Protein 5CW9 (pdb70)

Sequence 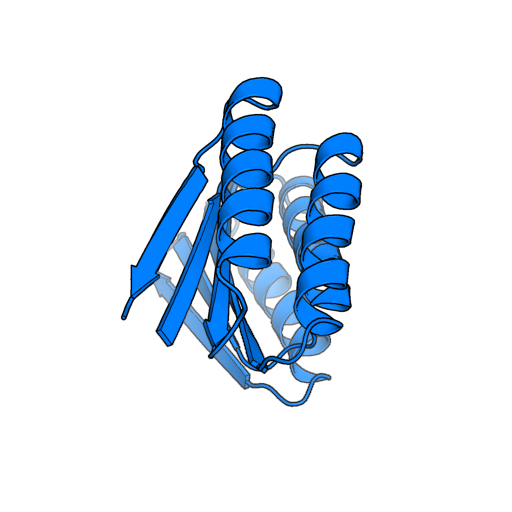(146 aa):
MEMDIRFRGDDPEAYYKALREMIRQARKFAGTVTVTLIIRFRGDDLEALEKALKEMIRQARKFAGTVTYTLDGNDLEIRITGVPPQVILELVKEAIRLAKEFNITVTVELVIRITGVPEQVRKELAKEAERLAKEFNITVTYTIRL

B-factor: mean 219.11, std 25.36, range [154.8, 428.27]

Structure (mmCIF, N/CA/C/O backbone):
data_5CW9
#
_entry.id   5CW9
#
_cell.length_a   80.563
_cell.length_b   80.563
_cell.length_c   222.683
_cell.angle_alpha   90.000
_cell.angle_beta   90.000
_cell.angle_gamma   90.000
#
_symmetry.space_group_name_H-M   'I 41 2 2'
#
loop_
_atom_site.group_PDB
_atom_site.id
_atom_site.type_symbol
_atom_site.label_atom_id
_atom_site.label_alt_id
_atom_site.label_comp_id
_atom_site.label_asym_id
_atom_site.label_entity_id
_atom_site.label_seq_id
_atom_site.pdbx_PDB_ins_code
_atom_site.Cartn_x
_atom_site.Cartn_y
_atom_site.Cartn_z
_atom_site.occupancy
_atom_site.B_iso_or_equiv
_atom_site.auth_seq_id
_atom_site.auth_comp_id
_atom_site.auth_asym_id
_atom_site.auth_atom_id
_atom_site.pdbx_PDB_model_num
ATOM 1 N N . MET A 1 1 ? 26.094 10.125 112.105 1.00 219.03 1 MET A N 1
ATOM 2 C CA . MET A 1 1 ? 27.052 10.360 111.028 1.00 216.32 1 MET A CA 1
ATOM 3 C C . MET A 1 1 ? 26.261 10.289 109.741 1.00 207.93 1 MET A C 1
ATOM 4 O O . MET A 1 1 ? 26.512 9.419 108.907 1.00 199.72 1 MET A O 1
ATOM 9 N N . GLU A 1 2 ? 25.272 11.193 109.621 1.00 206.87 2 GLU A N 1
ATOM 10 C CA . GLU A 1 2 ? 24.294 11.156 108.525 1.00 201.27 2 GLU A CA 1
ATOM 11 C C . GLU A 1 2 ? 23.384 12.391 108.419 1.00 197.31 2 GLU A C 1
ATOM 12 O O . GLU A 1 2 ? 22.877 12.893 109.416 1.00 203.57 2 GLU A O 1
ATOM 18 N N . MET A 1 3 ? 23.156 12.875 107.207 1.00 194.53 3 MET A N 1
ATOM 19 C CA . MET A 1 3 ? 22.288 14.028 106.978 1.00 191.47 3 MET A CA 1
ATOM 20 C C . MET A 1 3 ? 21.200 13.743 105.883 1.00 200.08 3 MET A C 1
ATOM 21 O O . MET A 1 3 ? 21.513 13.325 104.772 1.00 199.98 3 MET A O 1
ATOM 26 N N . ASP A 1 4 ? 19.926 14.011 106.194 1.00 197.24 4 ASP A N 1
ATOM 27 C CA . ASP A 1 4 ? 18.850 13.814 105.216 1.00 193.53 4 ASP A CA 1
ATOM 28 C C . ASP A 1 4 ? 18.332 15.143 104.799 1.00 192.34 4 ASP A C 1
ATOM 29 O O . ASP A 1 4 ? 18.290 16.083 105.597 1.00 183.20 4 ASP A O 1
ATOM 34 N N . ILE A 1 5 ? 17.877 15.254 103.585 1.00 187.56 5 ILE A N 1
ATOM 35 C CA . ILE A 1 5 ? 17.336 16.555 103.265 1.00 194.24 5 ILE A CA 1
ATOM 36 C C . ILE A 1 5 ? 15.985 16.272 102.587 1.00 196.81 5 ILE A C 1
ATOM 37 O O . ILE A 1 5 ? 15.876 15.293 101.864 1.00 195.67 5 ILE A O 1
ATOM 42 N N . ARG A 1 6 ? 14.921 17.042 102.890 1.00 201.15 6 ARG A N 1
ATOM 43 C CA . ARG A 1 6 ? 13.594 16.769 102.290 1.00 208.58 6 ARG A CA 1
ATOM 44 C C . ARG A 1 6 ? 12.931 18.011 101.669 1.00 216.78 6 ARG A C 1
ATOM 45 O O . ARG A 1 6 ? 12.596 18.980 102.370 1.00 216.21 6 ARG A O 1
ATOM 53 N N . PHE A 1 7 ? 12.725 17.945 100.337 1.00 220.25 7 PHE A N 1
ATOM 54 C CA . PHE A 1 7 ? 12.164 19.062 99.553 1.00 227.91 7 PHE A CA 1
ATOM 55 C C . PHE A 1 7 ? 10.849 18.767 98.902 1.00 223.07 7 PHE A C 1
ATOM 56 O O . PHE A 1 7 ? 10.706 17.726 98.277 1.00 212.50 7 PHE A O 1
ATOM 64 N N . ARG A 1 8 ? 9.904 19.716 98.969 1.00 229.32 8 ARG A N 1
ATOM 65 C CA . ARG A 1 8 ? 8.604 19.492 98.332 1.00 230.63 8 ARG A CA 1
ATOM 66 C C . ARG A 1 8 ? 7.915 20.694 97.648 1.00 238.32 8 ARG A C 1
ATOM 67 O O . ARG A 1 8 ? 7.930 21.817 98.157 1.00 241.02 8 ARG A O 1
ATOM 75 N N . GLY A 1 9 ? 7.297 20.416 96.481 1.00 237.20 9 GLY A N 1
ATOM 76 C CA . GLY A 1 9 ? 6.514 21.403 95.721 1.00 248.22 9 GLY A CA 1
ATOM 77 C C . GLY A 1 9 ? 7.451 22.389 95.095 1.00 257.13 9 GLY A C 1
ATOM 78 O O . GLY A 1 9 ? 7.365 23.595 95.329 1.00 259.05 9 GLY A O 1
ATOM 79 N N . ASP A 1 10 ? 8.347 21.857 94.299 1.00 264.71 10 ASP A N 1
ATOM 80 C CA . ASP A 1 10 ? 9.445 22.593 93.701 1.00 282.49 10 ASP A CA 1
ATOM 81 C C . ASP A 1 10 ? 9.039 23.638 92.608 1.00 284.04 10 ASP A C 1
ATOM 82 O O . ASP A 1 10 ? 8.061 23.471 91.870 1.00 278.50 10 ASP A O 1
ATOM 87 N N . ASP A 1 11 ? 9.831 24.717 92.557 1.00 288.60 11 ASP A N 1
ATOM 88 C CA . ASP A 1 11 ? 9.715 25.863 91.637 1.00 287.28 11 ASP A CA 1
ATOM 89 C C . ASP A 1 11 ? 10.684 25.790 90.416 1.00 277.29 11 ASP A C 1
ATOM 90 O O . ASP A 1 11 ? 11.575 24.944 90.399 1.00 281.20 11 ASP A O 1
ATOM 95 N N . PRO A 1 12 ? 10.490 26.648 89.389 1.00 273.02 12 PRO A N 1
ATOM 96 C CA . PRO A 1 12 ? 11.239 26.796 88.117 1.00 271.65 12 PRO A CA 1
ATOM 97 C C . PRO A 1 12 ? 12.790 26.964 88.200 1.00 274.22 12 PRO A C 1
ATOM 98 O O . PRO A 1 12 ? 13.338 27.329 89.246 1.00 272.57 12 PRO A O 1
ATOM 102 N N . GLU A 1 13 ? 13.442 26.708 87.024 1.00 271.15 13 GLU A N 1
ATOM 103 C CA . GLU A 1 13 ? 14.914 26.655 86.691 1.00 269.39 13 GLU A CA 1
ATOM 104 C C . GLU A 1 13 ? 15.913 27.299 87.649 1.00 263.78 13 GLU A C 1
ATOM 105 O O . GLU A 1 13 ? 16.939 26.688 87.947 1.00 257.20 13 GLU A O 1
ATOM 111 N N . ALA A 1 14 ? 15.664 28.530 88.091 1.00 267.48 14 ALA A N 1
ATOM 112 C CA . ALA A 1 14 ? 16.570 29.194 89.016 1.00 265.43 14 ALA A CA 1
ATOM 113 C C . ALA A 1 14 ? 16.850 28.289 90.213 1.00 268.13 14 ALA A C 1
ATOM 114 O O . ALA A 1 14 ? 18.004 28.069 90.589 1.00 264.20 14 ALA A O 1
ATOM 116 N N . TYR A 1 15 ? 15.766 27.770 90.790 1.00 272.88 15 TYR A N 1
ATOM 117 C CA . TYR A 1 15 ? 15.791 26.840 91.912 1.00 277.21 15 TYR A CA 1
ATOM 118 C C . TYR A 1 15 ? 16.438 25.493 91.549 1.00 267.22 15 TYR A C 1
ATOM 119 O O . TYR A 1 15 ? 17.261 25.000 92.319 1.00 264.87 15 TYR A O 1
ATOM 128 N N . TYR A 1 16 ? 16.035 24.892 90.398 1.00 267.70 16 TYR A N 1
ATOM 129 C CA . TYR A 1 16 ? 16.528 23.554 89.964 1.00 259.78 16 TYR A CA 1
ATOM 130 C C . TYR A 1 16 ? 18.035 23.515 89.756 1.00 251.02 16 TYR A C 1
ATOM 131 O O . TYR A 1 16 ? 18.696 22.551 90.146 1.00 239.84 16 TYR A O 1
ATOM 140 N N . LYS A 1 17 ? 18.567 24.575 89.139 1.00 254.12 17 LYS A N 1
ATOM 141 C CA . LYS A 1 17 ? 19.982 24.651 88.854 1.00 246.86 17 LYS A CA 1
ATOM 142 C C . LYS A 1 17 ? 20.745 24.816 90.162 1.00 239.42 17 LYS A C 1
ATOM 143 O O . LYS A 1 17 ? 21.732 24.121 90.375 1.00 231.97 17 LYS A O 1
ATOM 149 N N . ALA A 1 18 ? 20.251 25.702 91.050 1.00 243.79 18 ALA A N 1
ATOM 150 C CA . ALA A 1 18 ? 20.853 25.932 92.364 1.00 237.93 18 ALA A CA 1
ATOM 151 C C . ALA A 1 18 ? 20.916 24.649 93.193 1.00 235.85 18 ALA A C 1
ATOM 152 O O . ALA A 1 18 ? 21.968 24.283 93.740 1.00 236.15 18 ALA A O 1
ATOM 154 N N . LEU A 1 19 ? 19.778 23.973 93.261 1.00 236.87 19 LEU A N 1
ATOM 155 C CA . LEU A 1 19 ? 19.651 22.730 93.957 1.00 233.09 19 LEU A CA 1
ATOM 156 C C . LEU A 1 19 ? 20.661 21.710 93.388 1.00 229.29 19 LEU A C 1
ATOM 157 O O . LEU A 1 19 ? 21.388 21.080 94.157 1.00 222.96 19 LEU A O 1
ATOM 162 N N . ARG A 1 20 ? 20.706 21.593 92.033 1.00 232.86 20 ARG A N 1
ATOM 163 C CA . ARG A 1 20 ? 21.643 20.729 91.282 1.00 221.54 20 ARG A CA 1
ATOM 164 C C . ARG A 1 20 ? 23.075 20.923 91.684 1.00 219.38 20 ARG A C 1
ATOM 165 O O . ARG A 1 20 ? 23.844 19.966 91.709 1.00 216.20 20 ARG A O 1
ATOM 173 N N . GLU A 1 21 ? 23.429 22.172 91.970 1.00 221.80 21 GLU A N 1
ATOM 174 C CA . GLU A 1 21 ? 24.770 22.491 92.382 1.00 222.13 21 GLU A CA 1
ATOM 175 C C . GLU A 1 21 ? 25.049 21.983 93.770 1.00 220.66 21 GLU A C 1
ATOM 176 O O . GLU A 1 21 ? 26.138 21.482 94.015 1.00 217.20 21 GLU A O 1
ATOM 182 N N . MET A 1 22 ? 24.048 22.061 94.661 1.00 222.97 22 MET A N 1
ATOM 183 C CA . MET A 1 22 ? 24.180 21.469 96.001 1.00 222.19 22 MET A CA 1
ATOM 184 C C . MET A 1 22 ? 24.315 19.954 95.881 1.00 217.10 22 MET A C 1
ATOM 185 O O . MET A 1 22 ? 25.149 19.340 96.558 1.00 218.25 22 MET A O 1
ATOM 190 N N . ILE A 1 23 ? 23.487 19.376 94.994 1.00 216.58 23 ILE A N 1
ATOM 191 C CA . ILE A 1 23 ? 23.441 17.945 94.697 1.00 216.78 23 ILE A CA 1
ATOM 192 C C . ILE A 1 23 ? 24.791 17.442 94.245 1.00 217.85 23 ILE A C 1
ATOM 193 O O . ILE A 1 23 ? 25.285 16.413 94.733 1.00 215.62 23 ILE A O 1
ATOM 198 N N . ARG A 1 24 ? 25.357 18.205 93.296 1.00 219.26 24 ARG A N 1
ATOM 199 C CA . ARG A 1 24 ? 26.671 18.004 92.721 1.00 220.49 24 ARG A CA 1
ATOM 200 C C . ARG A 1 24 ? 27.788 18.020 93.768 1.00 222.43 24 ARG A C 1
ATOM 201 O O . ARG A 1 24 ? 28.585 17.075 93.831 1.00 220.03 24 ARG A O 1
ATOM 209 N N . GLN A 1 25 ? 27.827 19.095 94.584 1.00 224.60 25 GLN A N 1
ATOM 210 C CA . GLN A 1 25 ? 28.828 19.270 95.640 1.00 228.05 25 GLN A CA 1
ATOM 211 C C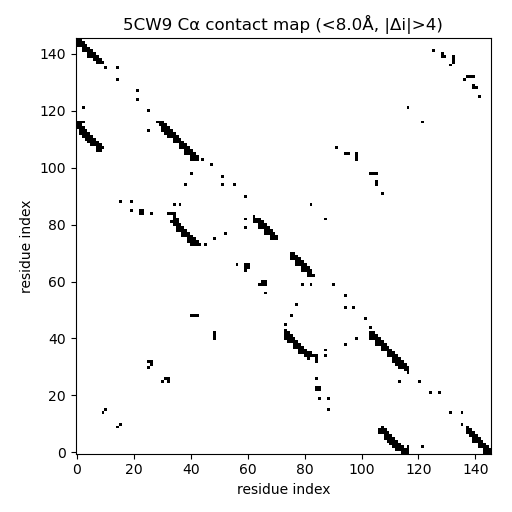 . GLN A 1 25 ? 28.881 18.059 96.542 1.00 230.25 25 GLN A C 1
ATOM 212 O O . GLN A 1 25 ? 29.955 17.513 96.792 1.00 231.20 25 GLN A O 1
ATOM 218 N N . ALA A 1 26 ? 27.701 17.644 97.009 1.00 227.68 26 ALA A N 1
ATOM 219 C CA . ALA A 1 26 ? 27.531 16.521 97.925 1.00 223.81 26 ALA A CA 1
ATOM 220 C C . ALA A 1 26 ? 28.067 15.191 97.407 1.00 226.70 26 ALA A C 1
ATOM 221 O O . ALA A 1 26 ? 28.722 14.461 98.154 1.00 223.29 26 ALA A O 1
ATOM 223 N N . ARG A 1 27 ? 27.777 14.880 96.133 1.00 231.16 27 ARG A N 1
ATOM 224 C CA . ARG A 1 27 ? 28.261 13.650 95.494 1.00 228.17 27 ARG A CA 1
ATOM 225 C C . ARG A 1 27 ? 29.793 13.588 95.514 1.00 228.93 27 ARG A C 1
ATOM 226 O O . ARG A 1 27 ? 30.376 12.565 95.906 1.00 224.98 27 ARG A O 1
ATOM 234 N N . LYS A 1 28 ? 30.417 14.718 95.090 1.00 233.37 28 LYS A N 1
ATOM 235 C CA . LYS A 1 28 ? 31.881 14.926 95.053 1.00 236.04 28 LYS A CA 1
ATOM 236 C C . LYS A 1 28 ? 32.509 14.698 96.397 1.00 231.47 28 LYS A C 1
ATOM 237 O O . LYS A 1 28 ? 33.523 13.997 96.522 1.00 224.40 28 LYS A O 1
ATOM 243 N N . PHE A 1 29 ? 31.908 15.314 97.403 1.00 231.66 29 PHE A N 1
ATOM 244 C CA . PHE A 1 29 ? 32.461 15.210 98.713 1.00 237.82 29 PHE A CA 1
ATOM 245 C C . PHE A 1 29 ? 32.371 13.780 99.174 1.00 233.21 29 PHE A C 1
ATOM 246 O O . PHE A 1 29 ? 31.415 13.055 98.889 1.00 230.97 29 PHE A O 1
ATOM 254 N N . ALA A 1 30 ? 33.427 13.389 99.851 1.00 231.70 30 ALA A N 1
ATOM 255 C CA . ALA A 1 30 ? 33.687 12.047 100.310 1.00 230.37 30 ALA A CA 1
ATOM 256 C C . ALA A 1 30 ? 32.536 11.400 101.051 1.00 228.35 30 ALA A C 1
ATOM 257 O O . ALA A 1 30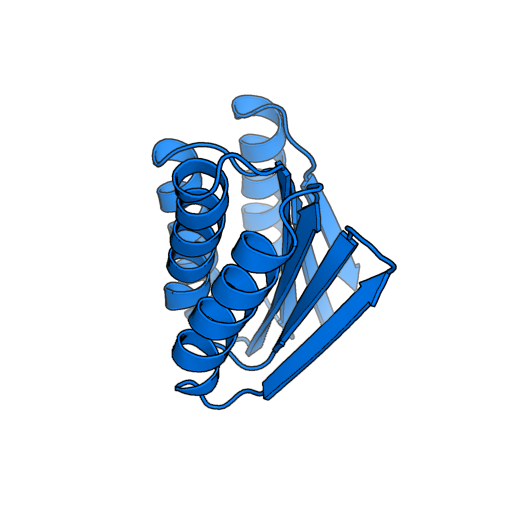 ? 32.587 11.244 102.265 1.00 218.42 30 ALA A O 1
ATOM 259 N N . GLY A 1 31 ? 31.511 10.995 100.334 1.00 227.60 31 GLY A N 1
ATOM 260 C CA . GLY A 1 31 ? 30.420 10.346 100.993 1.00 222.87 31 GLY A CA 1
ATOM 261 C C . GLY A 1 31 ? 29.528 9.607 100.029 1.00 223.70 31 GLY A C 1
ATOM 262 O O . GLY A 1 31 ? 29.710 9.658 98.804 1.00 222.85 31 GLY A O 1
ATOM 263 N N . THR A 1 32 ? 28.567 8.907 100.635 1.00 217.87 32 THR A N 1
ATOM 264 C CA . THR A 1 32 ? 27.553 8.110 99.945 1.00 213.55 32 THR A CA 1
ATOM 265 C C . THR A 1 32 ? 26.287 8.934 99.807 1.00 208.23 32 THR A C 1
ATOM 266 O O . THR A 1 32 ? 25.741 9.407 100.800 1.00 206.36 32 THR A O 1
ATOM 270 N N . VAL A 1 33 ? 25.806 9.125 98.594 1.00 202.26 33 VAL A N 1
ATOM 271 C CA . VAL A 1 33 ? 24.571 9.894 98.420 1.00 201.11 33 VAL A CA 1
ATOM 272 C C . VAL A 1 33 ? 23.455 8.953 97.904 1.00 196.43 33 VAL A C 1
ATOM 273 O O . VAL A 1 33 ? 23.458 8.573 96.727 1.00 201.83 33 VAL A O 1
ATOM 277 N N . THR A 1 34 ? 22.525 8.556 98.791 1.00 190.39 34 THR A N 1
ATOM 278 C CA . THR A 1 34 ? 21.422 7.644 98.422 1.00 186.30 34 THR A CA 1
ATOM 279 C C . THR A 1 34 ? 20.108 8.407 98.176 1.00 181.70 34 THR A C 1
ATOM 280 O O . THR A 1 34 ? 19.401 8.753 99.120 1.00 165.23 34 THR A O 1
ATOM 284 N N . VAL A 1 35 ? 19.732 8.649 96.908 1.00 184.62 35 VAL A N 1
ATOM 285 C CA . VAL A 1 35 ? 18.492 9.424 96.736 1.00 175.91 35 VAL A CA 1
ATOM 286 C C . VAL A 1 35 ? 17.307 8.570 96.301 1.00 168.58 35 VAL A C 1
ATOM 287 O O . VAL A 1 35 ? 17.481 7.562 95.602 1.00 168.04 35 VAL A O 1
ATOM 291 N N . THR A 1 36 ? 16.132 8.991 96.853 1.00 172.45 36 THR A N 1
ATOM 292 C CA . THR A 1 36 ? 14.784 8.450 96.742 1.00 172.77 36 THR A CA 1
ATOM 293 C C . THR A 1 36 ? 13.794 9.588 96.376 1.00 173.99 36 THR A C 1
ATOM 294 O O . THR A 1 36 ? 13.851 10.719 96.889 1.00 172.70 36 THR A O 1
ATOM 298 N N . LEU A 1 37 ? 12.895 9.260 9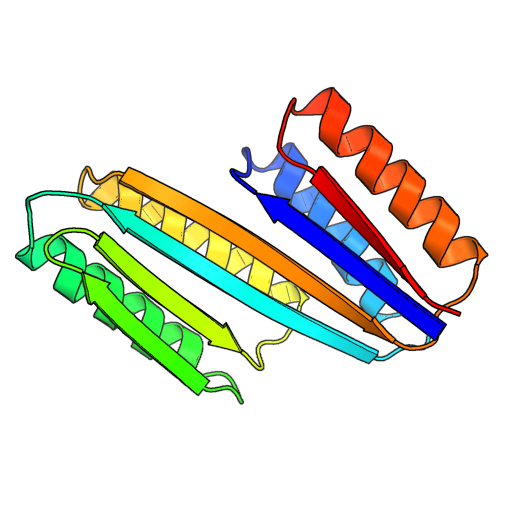5.455 1.00 175.60 37 LEU A N 1
ATOM 299 C CA . LEU A 1 37 ? 11.982 10.244 94.874 1.00 177.14 37 LEU A CA 1
ATOM 300 C C . LEU A 1 37 ? 10.504 9.783 94.959 1.00 176.02 37 LEU A C 1
ATOM 301 O O . LEU A 1 37 ? 10.163 8.651 94.604 1.00 179.46 37 LEU A O 1
ATOM 306 N N . ILE A 1 38 ? 9.629 10.662 95.458 1.00 173.21 38 ILE A N 1
ATOM 307 C CA . ILE A 1 38 ? 8.221 10.308 95.572 1.00 178.94 38 ILE A CA 1
ATOM 308 C C . ILE A 1 38 ? 7.315 11.299 94.847 1.00 180.53 38 ILE A C 1
ATOM 309 O O . ILE A 1 38 ? 7.467 12.522 94.916 1.00 178.18 38 ILE A O 1
ATOM 314 N N . ILE A 1 39 ? 6.392 10.762 94.084 1.00 183.10 39 ILE A N 1
ATOM 315 C CA . ILE A 1 39 ? 5.432 11.612 93.422 1.00 186.00 39 ILE A CA 1
ATOM 316 C C . ILE A 1 39 ? 4.048 11.061 93.539 1.00 190.22 39 ILE A C 1
ATOM 317 O O . ILE A 1 39 ? 3.824 9.843 93.464 1.00 182.44 39 ILE A O 1
ATOM 322 N N . ARG A 1 40 ? 3.111 11.979 93.724 1.00 199.69 40 ARG A N 1
ATOM 323 C CA . ARG A 1 40 ? 1.733 11.594 93.882 1.00 205.66 40 ARG A CA 1
ATOM 324 C C . ARG A 1 40 ? 0.882 12.370 92.890 1.00 209.29 40 ARG A C 1
ATOM 325 O O . ARG A 1 40 ? 0.945 13.599 92.818 1.00 213.38 40 ARG A O 1
ATOM 333 N N . PHE A 1 41 ? 0.105 11.640 92.090 1.00 208.09 41 PHE A N 1
ATOM 334 C CA . PHE A 1 41 ? -0.728 12.245 91.052 1.00 213.93 41 PHE A CA 1
ATOM 335 C C . PHE A 1 41 ? -2.199 12.187 91.442 1.00 219.00 41 PHE A C 1
ATOM 336 O O . PHE A 1 41 ? -2.646 11.205 92.015 1.00 216.20 41 PHE A O 1
ATOM 344 N N . ARG A 1 42 ? -2.976 13.211 91.065 1.00 227.01 42 ARG A N 1
ATOM 345 C CA . ARG A 1 42 ? -4.405 13.217 91.379 1.00 223.25 42 ARG A CA 1
ATOM 346 C C . ARG A 1 42 ? -5.268 13.775 90.232 1.00 229.02 42 ARG A C 1
ATOM 347 O O . ARG A 1 42 ? -4.964 14.803 89.619 1.00 231.92 42 ARG A O 1
ATOM 355 N N . GLY A 1 43 ? -6.365 13.081 89.945 1.00 228.41 43 GLY A N 1
ATOM 356 C CA . GLY A 1 43 ? -7.248 13.511 88.867 1.00 230.46 43 GLY A CA 1
ATOM 357 C C . GLY A 1 43 ? -8.226 12.423 88.467 1.00 230.33 43 GLY A C 1
ATOM 358 O O . GLY A 1 43 ? -7.944 11.237 88.604 1.00 224.68 43 GLY A O 1
ATOM 359 N N . ASP A 1 44 ? -9.378 12.837 87.954 1.00 235.55 44 ASP A N 1
ATOM 360 C CA . ASP A 1 44 ? -10.450 11.917 87.567 1.00 231.93 44 ASP A CA 1
ATOM 361 C C . ASP A 1 44 ? -10.182 11.160 86.240 1.00 232.30 44 ASP A C 1
ATOM 362 O O . ASP A 1 44 ? -10.752 10.087 86.006 1.00 226.33 44 ASP A O 1
ATOM 367 N N . ASP A 1 45 ? -9.301 11.712 85.381 1.00 235.60 45 ASP A N 1
ATOM 368 C CA . ASP A 1 45 ? -8.955 11.103 84.087 1.00 235.73 45 ASP A CA 1
ATOM 369 C C . ASP A 1 45 ? -7.977 9.945 84.308 1.00 233.99 45 ASP A C 1
ATOM 370 O O . ASP A 1 45 ? -6.760 10.104 84.163 1.00 231.23 45 ASP A O 1
ATOM 375 N N . LEU A 1 46 ? -8.555 8.786 84.629 1.00 234.91 46 LEU A N 1
ATOM 376 C CA . LEU A 1 46 ? -7.839 7.563 84.990 1.00 232.18 46 LEU A CA 1
ATOM 377 C C . LEU A 1 46 ? -6.925 7.033 83.904 1.00 231.28 46 LEU A C 1
ATOM 378 O O . LEU A 1 46 ? -5.863 6.476 84.192 1.00 227.83 46 LEU A O 1
ATOM 383 N N . GLU A 1 47 ? -7.349 7.230 82.664 1.00 236.91 47 GLU A N 1
ATOM 384 C CA . GLU A 1 47 ? -6.592 6.821 81.483 1.00 242.11 47 GLU A CA 1
ATOM 385 C C . GLU A 1 47 ? -5.238 7.606 81.406 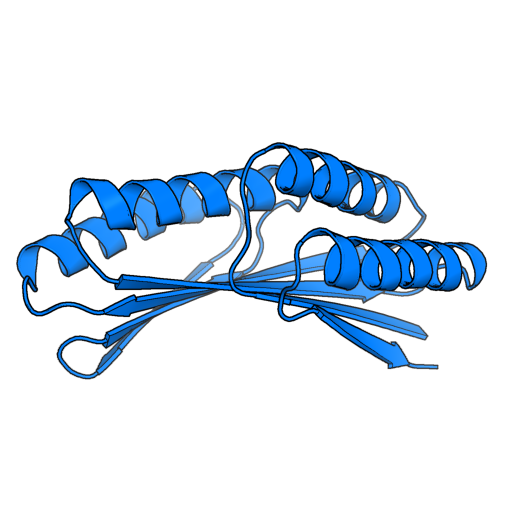1.00 238.01 47 GLU A C 1
ATOM 386 O O . GLU A 1 47 ? -4.185 7.018 81.119 1.00 230.65 47 GLU A O 1
ATOM 392 N N . ALA A 1 48 ? -5.307 8.920 81.715 1.00 237.32 48 ALA A N 1
ATOM 393 C CA . ALA A 1 48 ? -4.135 9.818 81.762 1.00 229.46 48 ALA A CA 1
ATOM 394 C C . ALA A 1 48 ? -3.138 9.377 82.816 1.00 220.99 48 ALA A C 1
ATOM 395 O O . ALA A 1 48 ? -1.933 9.316 82.557 1.00 213.96 48 ALA A O 1
ATOM 397 N N . LEU A 1 49 ? -3.672 9.066 83.993 1.00 225.73 49 LEU A N 1
ATOM 398 C CA . LEU A 1 49 ? -2.867 8.632 85.111 1.00 223.41 49 LEU A CA 1
ATOM 399 C C . LEU A 1 49 ? -2.151 7.320 84.814 1.00 220.04 49 LEU A C 1
ATOM 400 O O . LEU A 1 49 ? -0.971 7.172 85.141 1.00 214.36 49 LEU A O 1
ATOM 405 N N . GLU A 1 50 ? -2.849 6.382 84.144 1.00 222.16 50 GLU A N 1
ATOM 406 C CA . GLU A 1 50 ? -2.245 5.097 83.815 1.00 220.81 50 GLU A CA 1
ATOM 407 C C . GLU A 1 50 ? -1.064 5.236 82.868 1.00 208.42 50 GLU A C 1
ATOM 408 O O . GLU A 1 50 ? -0.095 4.479 82.987 1.00 198.79 50 GLU A O 1
ATOM 414 N N . LYS A 1 51 ? -1.117 6.193 81.939 1.00 213.30 51 LYS A N 1
ATOM 415 C CA . LYS A 1 51 ? 0.013 6.429 81.036 1.00 215.29 51 LYS A CA 1
ATOM 416 C C . LYS A 1 51 ? 1.168 7.177 81.749 1.00 205.74 51 LYS A C 1
ATOM 417 O O . LYS A 1 51 ? 2.338 6.853 81.554 1.00 197.54 51 LYS A O 1
ATOM 423 N N . ALA A 1 52 ? 0.809 8.159 82.608 1.00 205.73 52 ALA A N 1
ATOM 424 C CA . ALA A 1 52 ? 1.790 8.929 83.394 1.00 205.31 52 ALA A CA 1
ATOM 425 C C . ALA A 1 52 ? 2.622 7.946 84.264 1.00 204.65 52 ALA A C 1
ATOM 426 O O . ALA A 1 52 ? 3.831 8.131 84.459 1.00 203.50 52 ALA A O 1
ATOM 428 N N . LEU A 1 53 ? 1.959 6.872 84.710 1.00 203.45 53 LEU A N 1
ATOM 429 C CA . LEU A 1 53 ? 2.614 5.785 85.415 1.00 201.17 53 LEU A CA 1
ATOM 430 C C . LEU A 1 53 ? 3.664 5.095 84.550 1.00 201.95 53 LEU A C 1
ATOM 431 O O . LEU A 1 53 ? 4.829 4.964 84.940 1.00 196.34 53 LEU A O 1
ATOM 436 N N . LYS A 1 54 ? 3.227 4.669 83.372 1.00 208.90 54 LYS A N 1
ATOM 437 C CA . LYS A 1 54 ? 4.003 3.913 82.379 1.00 204.88 54 LYS A CA 1
ATOM 438 C C . LYS A 1 54 ? 5.223 4.637 81.788 1.00 201.84 54 LYS A C 1
ATOM 439 O O . LYS A 1 54 ? 6.235 3.993 81.459 1.00 194.77 54 LYS A O 1
ATOM 445 N N . GLU A 1 55 ? 5.142 5.961 81.652 1.00 208.05 55 GLU A N 1
ATOM 446 C CA . GLU A 1 55 ? 6.294 6.698 81.160 1.00 214.40 55 GLU A CA 1
ATOM 447 C C . GLU A 1 55 ? 7.356 6.820 82.238 1.00 209.36 55 GLU A C 1
ATOM 448 O O . GLU A 1 55 ? 8.549 6.631 81.969 1.00 202.51 55 GLU A O 1
ATOM 454 N N . MET A 1 56 ? 6.921 7.125 83.469 1.00 207.93 56 MET A N 1
ATOM 455 C CA . MET A 1 56 ? 7.885 7.245 84.551 1.00 208.18 56 MET A CA 1
ATOM 456 C C . MET A 1 56 ? 8.469 5.839 84.890 1.00 203.74 56 MET A C 1
ATOM 457 O O . MET A 1 56 ? 9.681 5.752 85.156 1.00 201.74 56 MET A O 1
ATOM 462 N N . ILE A 1 57 ? 7.647 4.739 84.807 1.00 201.16 57 ILE A N 1
ATOM 463 C CA . ILE A 1 57 ? 8.166 3.362 85.066 1.00 199.83 57 ILE A CA 1
ATOM 464 C C . ILE A 1 57 ? 9.320 3.007 84.128 1.00 201.39 57 ILE A C 1
ATOM 465 O O . ILE A 1 57 ? 10.383 2.596 84.600 1.00 203.91 57 ILE A O 1
ATOM 470 N N . ARG A 1 58 ? 9.060 3.165 82.767 1.00 213.13 58 ARG A N 1
ATOM 471 C CA . ARG A 1 58 ? 10.022 2.858 81.674 1.00 212.07 58 ARG A CA 1
ATOM 472 C C . ARG A 1 58 ? 11.313 3.689 81.745 1.00 214.78 58 ARG A C 1
ATOM 473 O O . ARG A 1 58 ? 12.400 3.119 81.686 1.00 219.32 58 ARG A O 1
ATOM 481 N N . GLN A 1 59 ? 11.188 5.033 81.861 1.00 210.11 59 GLN A N 1
ATOM 482 C CA . GLN A 1 59 ? 12.373 5.907 82.006 1.00 209.28 59 GLN A CA 1
ATOM 483 C C . GLN A 1 59 ? 13.270 5.548 83.190 1.00 211.29 59 GLN A C 1
ATOM 484 O O . GLN A 1 59 ? 14.464 5.305 83.026 1.00 208.78 59 GLN A O 1
ATOM 490 N N . ALA A 1 60 ? 12.647 5.501 84.385 1.00 210.02 60 ALA A N 1
ATOM 491 C CA . ALA A 1 60 ? 13.315 5.258 85.650 1.00 206.69 60 ALA A CA 1
ATOM 492 C C . ALA A 1 60 ? 13.747 3.790 85.870 1.00 212.66 60 ALA A C 1
ATOM 493 O O . ALA A 1 60 ? 14.675 3.508 86.639 1.00 205.65 60 ALA A O 1
ATOM 495 N N . ARG A 1 61 ? 13.126 2.845 85.146 1.00 219.15 61 ARG A N 1
ATOM 496 C CA . ARG A 1 61 ? 13.541 1.435 85.230 1.00 223.25 61 ARG A CA 1
ATOM 497 C C . ARG A 1 61 ? 14.845 1.170 84.413 1.00 229.21 61 ARG A C 1
ATOM 498 O O . ARG A 1 61 ? 15.481 0.122 84.587 1.00 231.84 61 ARG A O 1
ATOM 506 N N . LYS A 1 62 ? 15.238 2.153 83.545 1.00 218.72 62 LYS A N 1
ATOM 507 C CA . LYS A 1 62 ? 16.476 2.055 82.775 1.00 216.74 62 LYS A CA 1
ATOM 508 C C . LYS A 1 62 ? 17.708 2.373 83.651 1.00 221.97 62 LYS A C 1
ATOM 509 O O . LYS A 1 62 ? 18.839 2.312 83.165 1.00 225.05 62 LYS A O 1
ATOM 515 N N . PHE A 1 63 ? 17.487 2.678 84.951 1.00 217.21 63 PHE A N 1
ATOM 516 C CA . PHE A 1 63 ? 18.553 2.961 85.909 1.00 215.07 63 PHE A CA 1
ATOM 517 C C . PHE A 1 63 ? 18.662 1.756 86.870 1.00 214.86 63 PHE A C 1
ATOM 518 O O . PHE A 1 63 ? 17.692 1.005 87.008 1.00 215.06 63 PHE A O 1
ATOM 526 N N . ALA A 1 64 ? 19.824 1.556 87.541 1.00 209.01 64 ALA A N 1
ATOM 527 C CA . ALA A 1 64 ? 20.006 0.376 88.430 1.00 213.89 64 ALA A CA 1
ATOM 528 C C . ALA A 1 64 ? 19.268 0.627 89.749 1.00 215.99 64 ALA A C 1
ATOM 529 O O . ALA A 1 64 ? 19.860 0.844 90.805 1.00 209.29 64 ALA A O 1
ATOM 531 N N . GLY A 1 65 ? 17.943 0.562 89.620 1.00 213.38 65 GLY A N 1
ATOM 532 C CA . GLY A 1 65 ? 17.004 0.829 90.662 1.00 212.25 65 GLY A CA 1
ATOM 533 C C . GLY A 1 65 ? 15.703 0.138 90.325 1.00 206.92 65 GLY A C 1
ATOM 534 O O . GLY A 1 65 ? 15.603 -0.584 89.336 1.00 209.52 65 GLY A O 1
ATOM 535 N N . THR A 1 66 ? 14.721 0.325 91.192 1.00 210.38 66 THR A N 1
ATOM 536 C CA . THR A 1 66 ? 13.438 -0.356 91.053 1.00 207.03 66 THR A CA 1
ATOM 537 C C . THR A 1 66 ? 12.300 0.632 91.264 1.00 200.85 66 THR A C 1
ATOM 538 O O . THR A 1 66 ? 12.517 1.764 91.691 1.00 198.72 66 THR A O 1
ATOM 542 N N . VAL A 1 67 ? 11.086 0.186 90.933 1.00 200.99 67 VAL A N 1
ATOM 543 C CA . VAL A 1 67 ? 9.900 1.035 91.033 1.00 195.95 67 VAL A CA 1
ATOM 544 C C . VAL A 1 67 ? 8.728 0.321 91.715 1.00 193.99 67 VAL A C 1
ATOM 545 O O . VAL A 1 67 ? 8.485 -0.868 91.485 1.00 196.18 67 VAL A O 1
ATOM 549 N N . THR A 1 68 ? 8.027 1.067 92.587 1.00 189.88 68 THR A N 1
ATOM 550 C CA . THR A 1 68 ? 6.797 0.585 93.243 1.00 183.16 68 THR A CA 1
ATOM 551 C C . THR A 1 68 ? 5.652 1.628 93.185 1.00 183.82 68 THR A C 1
ATOM 552 O O . THR A 1 68 ? 5.860 2.859 93.136 1.00 183.65 68 THR A O 1
ATOM 556 N N . TYR A 1 69 ? 4.414 1.137 93.222 1.00 184.87 69 TYR A N 1
ATOM 557 C CA . TYR A 1 69 ? 3.290 2.060 93.134 1.00 183.28 69 TYR A CA 1
ATOM 558 C C . TYR A 1 69 ? 1.942 1.514 93.663 1.00 189.74 69 TYR A C 1
ATOM 559 O O . TYR A 1 69 ? 1.766 0.304 93.879 1.00 186.36 69 TYR A O 1
ATOM 568 N N . THR A 1 70 ? 0.999 2.445 93.872 1.00 185.53 70 THR A N 1
ATOM 569 C CA . THR A 1 70 ? -0.330 2.067 94.316 1.00 187.53 70 THR A CA 1
ATOM 570 C C . THR A 1 70 ? -1.350 3.087 93.778 1.00 185.98 70 THR A C 1
ATOM 571 O O . THR A 1 70 ? -1.042 4.280 93.608 1.00 186.77 70 THR A O 1
ATOM 575 N N . LEU A 1 71 ? -2.581 2.635 93.557 1.00 177.87 71 LEU A N 1
ATOM 576 C CA . LEU A 1 71 ? -3.613 3.539 93.137 1.00 179.31 71 LEU A CA 1
ATOM 577 C C . LEU A 1 71 ? -4.838 3.528 94.062 1.00 191.49 71 LEU A C 1
ATOM 578 O O . LEU A 1 71 ? -5.692 2.635 93.956 1.00 179.14 71 LEU A O 1
ATOM 583 N N . ASP A 1 72 ? -4.939 4.556 94.954 1.00 204.32 72 ASP A N 1
ATOM 584 C CA . ASP A 1 72 ? -6.042 4.706 95.909 1.00 202.62 72 ASP A CA 1
ATOM 585 C C . ASP A 1 72 ? -7.156 5.456 95.191 1.00 196.57 72 ASP A C 1
ATOM 586 O O . ASP A 1 72 ? -7.451 6.617 95.482 1.00 194.92 72 ASP A O 1
ATOM 591 N N . GLY A 1 73 ? -7.765 4.752 94.222 1.00 198.77 73 GLY A N 1
ATOM 592 C CA . GLY A 1 73 ? -8.836 5.306 93.362 1.00 202.37 73 GLY A CA 1
ATOM 593 C C . GLY A 1 73 ? -8.325 6.302 92.261 1.00 205.30 73 GLY A C 1
ATOM 594 O O . GLY A 1 73 ? -8.109 5.917 91.128 1.00 194.69 73 GLY A O 1
ATOM 595 N N . ASN A 1 74 ? -8.218 7.582 92.652 1.00 213.53 74 ASN A N 1
ATOM 596 C CA . ASN A 1 74 ? -7.785 8.672 91.757 1.00 214.76 74 ASN A CA 1
ATOM 597 C C . ASN A 1 74 ? -6.536 9.341 92.331 1.00 216.83 74 ASN A C 1
ATOM 598 O O . ASN A 1 74 ? -6.310 10.533 92.127 1.00 222.16 74 ASN A O 1
ATOM 603 N N . ASP A 1 75 ? -5.741 8.559 93.067 1.00 211.31 75 ASP A N 1
ATOM 604 C CA . ASP A 1 75 ? -4.531 9.052 93.710 1.00 205.57 75 ASP A CA 1
ATOM 605 C C . ASP A 1 75 ? -3.427 8.004 93.514 1.00 201.62 75 ASP A C 1
ATOM 606 O O . ASP A 1 75 ? -3.486 6.889 94.048 1.00 199.64 75 ASP A O 1
ATOM 611 N N . LEU A 1 76 ? -2.462 8.342 92.682 1.00 199.70 76 LEU A N 1
ATOM 612 C CA . LEU A 1 76 ? -1.399 7.409 92.306 1.00 193.41 76 LEU A CA 1
ATOM 613 C C . LEU A 1 76 ? -0.096 7.763 92.946 1.00 189.98 76 LEU A C 1
ATOM 614 O O . LEU A 1 76 ? 0.422 8.864 92.775 1.00 192.97 76 LEU A O 1
ATOM 619 N N . GLU A 1 77 ? 0.440 6.805 93.674 1.00 194.32 77 GLU A N 1
ATOM 620 C CA . GLU A 1 77 ? 1.663 6.994 94.411 1.00 195.65 77 GLU A CA 1
ATOM 621 C C . GLU A 1 77 ? 2.793 6.247 93.748 1.00 194.52 77 GLU A C 1
ATOM 622 O O . GLU A 1 77 ? 2.658 5.067 93.380 1.00 187.74 77 GLU A O 1
ATOM 628 N N . ILE A 1 78 ? 3.917 6.952 93.575 1.00 187.86 78 ILE A N 1
ATOM 629 C CA . ILE A 1 78 ? 5.113 6.333 92.992 1.00 185.05 78 ILE A CA 1
ATOM 630 C C . ILE A 1 78 ? 6.402 6.556 93.845 1.00 176.53 78 ILE A C 1
ATOM 631 O O . ILE A 1 78 ? 6.749 7.671 94.254 1.00 176.91 78 ILE A O 1
ATOM 636 N N . ARG A 1 79 ? 7.088 5.457 94.117 1.00 170.31 79 ARG A N 1
ATOM 637 C CA . ARG A 1 79 ? 8.304 5.509 94.859 1.00 178.29 79 ARG A CA 1
ATOM 638 C C . ARG A 1 79 ? 9.469 4.943 94.022 1.00 183.45 79 ARG A C 1
ATOM 639 O O . ARG A 1 79 ? 9.585 3.732 93.758 1.00 181.46 79 ARG A O 1
ATOM 647 N N . ILE A 1 80 ? 10.354 5.841 93.637 1.00 182.78 80 ILE A N 1
ATOM 648 C CA . ILE A 1 80 ? 11.511 5.438 92.891 1.00 181.57 80 ILE A CA 1
ATOM 649 C C . ILE A 1 80 ? 12.767 5.398 93.780 1.00 184.52 80 ILE A C 1
ATOM 650 O O . ILE A 1 80 ? 13.076 6.352 94.503 1.00 178.16 80 ILE A O 1
ATOM 655 N N . THR A 1 81 ? 13.501 4.282 93.704 1.00 183.15 81 THR A N 1
ATOM 656 C CA . THR A 1 81 ? 14.767 4.161 94.427 1.00 184.22 81 THR A CA 1
ATOM 657 C C . THR A 1 81 ? 15.954 3.711 93.516 1.00 189.61 81 THR A C 1
ATOM 658 O O . THR A 1 81 ? 15.750 3.010 92.530 1.00 202.21 81 THR A O 1
ATOM 662 N N . GLY A 1 82 ? 17.189 4.047 93.905 1.00 191.00 82 GLY A N 1
ATOM 663 C CA . GLY A 1 82 ? 18.412 3.560 93.228 1.00 193.02 82 GLY A CA 1
ATOM 664 C C . GLY A 1 82 ? 19.032 4.461 92.132 1.00 197.35 82 GLY A C 1
ATOM 665 O O . GLY A 1 82 ? 20.100 4.136 91.610 1.00 201.38 82 GLY A O 1
ATOM 666 N N . VAL A 1 83 ? 18.385 5.583 91.810 1.00 193.06 83 VAL A N 1
ATOM 667 C CA . VAL A 1 83 ? 18.837 6.495 90.736 1.00 200.64 83 VAL A CA 1
ATOM 668 C C . VAL A 1 83 ? 20.025 7.444 91.092 1.00 201.86 83 VAL A C 1
ATOM 669 O O . VAL A 1 83 ? 20.119 7.938 92.214 1.00 196.90 83 VAL A O 1
ATOM 673 N N . PRO A 1 84 ? 20.977 7.652 90.145 1.00 214.77 84 PRO A N 1
ATOM 674 C CA . PRO A 1 84 ? 22.056 8.662 90.194 1.00 212.80 84 PRO A CA 1
ATOM 675 C C . PRO A 1 84 ? 21.494 10.095 90.385 1.00 210.95 84 PRO A C 1
ATOM 676 O O . PRO A 1 84 ? 20.722 10.577 89.549 1.00 201.03 84 PRO A O 1
ATOM 680 N N . PRO A 1 85 ? 21.938 10.776 91.463 1.00 211.58 85 PRO A N 1
ATOM 681 C CA . PRO A 1 85 ? 21.589 12.132 91.967 1.00 207.58 85 PRO A CA 1
ATOM 682 C C . PRO A 1 85 ? 21.526 13.320 90.924 1.00 203.76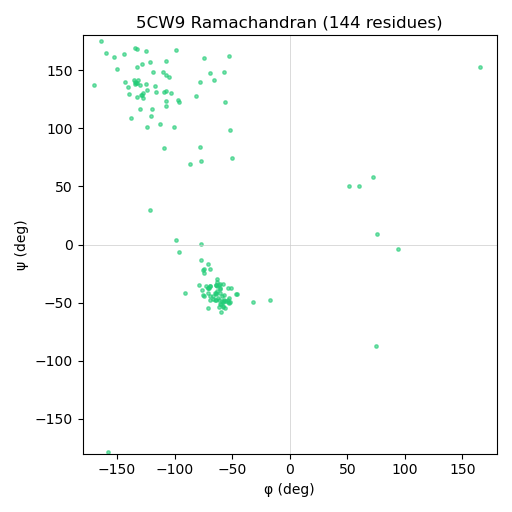 85 PRO A C 1
ATOM 683 O O . PRO A 1 85 ? 20.612 14.159 90.966 1.00 196.73 85 PRO A O 1
ATOM 687 N N . GLN A 1 86 ? 22.473 13.391 90.000 1.00 214.55 86 GLN A N 1
ATOM 688 C CA . GLN A 1 86 ? 22.462 14.424 88.953 1.00 217.06 86 GLN A CA 1
ATOM 689 C C . GLN A 1 86 ? 21.345 14.218 87.888 1.00 210.01 86 GLN A C 1
ATOM 690 O O . GLN A 1 86 ? 20.987 15.141 87.149 1.00 210.11 86 GLN A O 1
ATOM 696 N N . VAL A 1 87 ? 20.776 13.018 87.827 1.00 205.97 87 VAL A N 1
ATOM 697 C CA . VAL A 1 87 ? 19.693 12.768 86.900 1.00 202.05 87 VAL A CA 1
ATOM 698 C C . VAL A 1 87 ? 18.395 13.040 87.572 1.00 203.34 87 VAL A C 1
ATOM 699 O O . VAL A 1 87 ? 17.503 13.605 86.946 1.00 204.44 87 VAL A O 1
ATOM 703 N N . ILE A 1 88 ? 18.290 12.599 88.846 1.00 206.95 88 ILE A N 1
ATOM 704 C CA . ILE A 1 88 ? 17.118 12.828 89.692 1.00 201.62 88 ILE A CA 1
ATOM 705 C C . ILE A 1 88 ? 16.419 14.151 89.396 1.00 204.55 88 ILE A C 1
ATOM 706 O O . ILE A 1 88 ? 15.188 14.186 89.221 1.00 199.57 88 ILE A O 1
ATOM 711 N N . LEU A 1 89 ? 17.216 15.236 89.338 1.00 207.75 89 LEU A N 1
ATOM 712 C CA . LEU A 1 89 ? 16.737 16.592 89.068 1.00 205.88 89 LEU A CA 1
ATOM 713 C C . LEU A 1 89 ? 15.898 16.690 87.786 1.00 210.21 89 LEU A C 1
ATOM 714 O O . LEU A 1 89 ? 14.935 17.473 87.706 1.00 209.50 89 LEU A O 1
ATOM 719 N N . GLU A 1 90 ? 16.301 15.923 86.770 1.00 213.32 90 GLU A N 1
ATOM 720 C CA . GLU A 1 90 ? 15.660 15.905 85.460 1.00 215.11 90 GLU A CA 1
ATOM 721 C C . GLU A 1 90 ? 14.345 15.037 85.480 1.00 210.78 90 GLU A C 1
ATOM 722 O O . GLU A 1 90 ? 13.360 15.417 84.840 1.00 208.78 90 GLU A O 1
ATOM 728 N N . LEU A 1 91 ? 14.321 13.925 86.278 1.00 200.68 91 LEU A N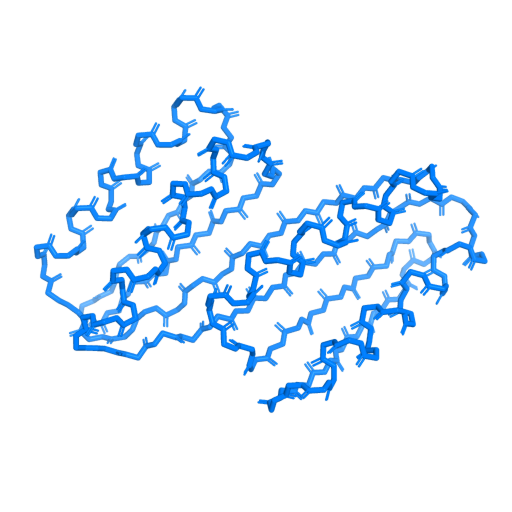 1
ATOM 729 C CA . LEU A 1 91 ? 13.072 13.089 86.421 1.00 198.37 91 LEU A CA 1
ATOM 730 C C . LEU A 1 91 ? 11.952 13.930 87.066 1.00 206.52 91 LEU A C 1
ATOM 731 O O . LEU A 1 91 ? 10.771 13.702 86.776 1.00 206.72 91 LEU A O 1
ATOM 736 N N . VAL A 1 92 ? 12.355 14.914 87.909 1.00 211.35 92 VAL A N 1
ATOM 737 C CA . VAL A 1 92 ? 11.446 15.910 88.504 1.00 210.83 92 VAL A CA 1
ATOM 738 C C . VAL A 1 92 ? 10.766 16.766 87.467 1.00 209.18 92 VAL A C 1
ATOM 739 O O . VAL A 1 92 ? 9.529 16.941 87.508 1.00 209.38 92 VAL A O 1
ATOM 743 N N . LYS A 1 93 ? 11.590 17.276 86.512 1.00 211.23 93 LYS A N 1
ATOM 744 C CA . LYS A 1 93 ? 11.133 18.094 85.386 1.00 213.55 93 LYS A CA 1
ATOM 745 C C . LYS A 1 93 ? 10.127 17.299 84.504 1.00 211.88 93 LYS A C 1
ATOM 746 O O . LYS A 1 93 ? 9.117 17.869 84.074 1.00 207.86 93 LYS A O 1
ATOM 752 N N . GLU A 1 94 ? 10.378 15.982 84.310 1.00 210.75 94 GLU A N 1
ATOM 753 C CA . GLU A 1 94 ? 9.494 15.113 83.491 1.00 209.77 94 GLU A CA 1
ATOM 754 C C . GLU A 1 94 ? 8.109 14.841 84.112 1.00 209.41 94 GLU A C 1
ATOM 755 O O . GLU A 1 94 ? 7.107 14.755 83.390 1.00 207.14 94 GLU A O 1
ATOM 761 N N . ALA A 1 95 ? 8.057 14.709 85.441 1.00 212.68 95 ALA A N 1
ATOM 762 C CA . ALA A 1 95 ? 6.804 14.488 86.181 1.00 206.87 95 ALA A CA 1
ATOM 763 C C . ALA A 1 95 ? 5.919 15.794 86.290 1.00 207.81 95 ALA A C 1
ATOM 764 O O . ALA A 1 95 ? 4.688 15.718 86.426 1.00 208.22 95 ALA A O 1
ATOM 766 N N . ILE A 1 96 ? 6.568 16.979 86.199 1.00 210.55 96 ILE A N 1
ATOM 767 C CA . ILE A 1 96 ? 5.828 18.257 86.130 1.00 211.53 96 ILE A CA 1
ATOM 768 C C . ILE A 1 96 ? 5.232 18.361 84.744 1.00 218.95 96 ILE A C 1
ATOM 769 O O . ILE A 1 96 ? 4.060 18.736 84.594 1.00 226.18 96 ILE A O 1
ATOM 774 N N . ARG A 1 97 ? 6.050 18.033 83.741 1.00 211.92 97 ARG A N 1
ATOM 775 C CA . ARG A 1 97 ? 5.632 18.026 82.364 1.00 217.87 97 ARG A CA 1
ATOM 776 C C . ARG A 1 97 ? 4.353 17.184 82.179 1.00 218.61 97 ARG A C 1
ATOM 777 O O . ARG A 1 97 ? 3.426 17.629 81.504 1.00 224.15 97 ARG A O 1
ATOM 785 N N . LEU A 1 98 ? 4.323 15.974 82.790 1.00 215.71 98 LEU A N 1
ATOM 786 C CA . LEU A 1 98 ? 3.145 15.100 82.722 1.00 211.40 98 LEU A CA 1
ATOM 787 C C . LEU A 1 98 ? 1.890 15.748 83.403 1.00 214.76 98 LEU A C 1
ATOM 788 O O . LEU A 1 98 ? 0.760 15.615 82.910 1.00 211.80 98 LEU A O 1
ATOM 793 N N . ALA A 1 99 ? 2.091 16.503 84.489 1.00 224.85 99 ALA A N 1
ATOM 794 C CA . ALA A 1 99 ? 0.989 17.224 85.137 1.00 225.57 99 ALA A CA 1
ATOM 795 C C . ALA A 1 99 ? 0.281 18.179 84.177 1.00 223.47 99 ALA A C 1
ATOM 796 O O . ALA A 1 99 ? -0.946 18.259 84.154 1.00 224.32 99 ALA A O 1
ATOM 798 N N . LYS A 1 100 ? 1.077 18.921 83.368 1.00 223.43 100 LYS A N 1
ATOM 799 C CA . LYS A 1 100 ? 0.509 19.846 82.346 1.00 229.41 100 LYS A CA 1
ATOM 800 C C . LYS A 1 100 ? -0.132 19.136 81.158 1.00 231.36 100 LYS A C 1
ATOM 801 O O . LYS A 1 100 ? -1.303 19.384 80.845 1.00 225.13 100 LYS A O 1
ATOM 807 N N . GLU A 1 101 ? 0.634 18.254 80.503 1.00 231.45 101 GLU A N 1
ATOM 808 C CA . GLU A 1 101 ? 0.175 17.482 79.349 1.00 224.14 101 GLU A CA 1
ATOM 809 C C . GLU A 1 101 ? -1.214 16.839 79.578 1.00 229.55 101 GLU A C 1
ATOM 810 O O . GLU A 1 101 ? -2.071 16.867 78.681 1.00 236.09 101 GLU A O 1
ATOM 816 N N . PHE A 1 102 ? -1.434 16.267 80.784 1.00 224.04 102 PHE A N 1
ATOM 817 C CA . PHE A 1 102 ? -2.695 15.619 81.105 1.00 223.89 102 PHE A CA 1
ATOM 818 C C . PHE A 1 102 ? -3.677 16.448 81.914 1.00 228.61 102 PHE A C 1
ATOM 819 O O . PHE A 1 102 ? -4.747 15.945 82.269 1.00 227.13 102 PHE A O 1
ATOM 827 N N . ASN A 1 103 ? -3.331 17.708 82.193 1.00 230.98 103 ASN A N 1
ATOM 828 C CA . ASN A 1 103 ? -4.185 18.613 82.964 1.00 233.68 103 ASN A CA 1
ATOM 829 C C . ASN A 1 103 ? -4.648 17.955 84.332 1.00 231.45 103 ASN A C 1
ATOM 830 O O . ASN A 1 103 ? -5.843 17.942 84.651 1.00 234.12 103 ASN A O 1
ATOM 835 N N . ILE A 1 104 ? -3.670 17.420 85.108 1.00 228.15 104 ILE A N 1
ATOM 836 C CA . ILE A 1 104 ? -3.887 16.722 86.411 1.00 226.75 104 ILE A CA 1
ATOM 837 C C . ILE A 1 104 ? -3.033 17.375 87.524 1.00 223.89 104 ILE A C 1
ATOM 838 O O . ILE A 1 104 ? -2.155 18.179 87.242 1.00 229.53 104 ILE A O 1
ATOM 843 N N . THR A 1 105 ? -3.326 17.052 88.790 1.00 217.87 105 THR A N 1
ATOM 844 C CA . THR A 1 105 ? -2.631 17.660 89.946 1.00 224.18 105 THR A CA 1
ATOM 845 C C . THR A 1 105 ? -1.480 16.801 90.486 1.00 226.06 105 THR A C 1
ATOM 846 O O . THR A 1 105 ? -1.684 15.636 90.837 1.00 231.61 105 THR A O 1
ATOM 850 N N . VAL A 1 106 ? -0.262 17.354 90.571 1.00 219.30 106 VAL A N 1
ATOM 851 C CA . VAL A 1 106 ? 0.849 16.525 91.031 1.00 210.44 106 VAL A CA 1
ATOM 852 C C . VAL A 1 106 ? 1.685 17.194 92.111 1.00 210.51 106 VAL A C 1
ATOM 853 O O . VAL A 1 106 ? 1.915 18.406 92.089 1.00 208.06 106 VAL A O 1
ATOM 857 N N . THR A 1 107 ? 2.117 16.378 93.082 1.00 217.52 107 THR A N 1
ATOM 858 C CA . THR A 1 107 ? 3.010 16.817 94.150 1.00 215.08 107 THR A CA 1
ATOM 859 C C . THR A 1 107 ? 4.325 16.022 94.097 1.00 209.80 107 THR A C 1
ATOM 860 O O . THR A 1 107 ? 4.364 14.829 93.756 1.00 203.53 107 THR A O 1
ATOM 864 N N . VAL A 1 108 ? 5.405 16.672 94.509 1.00 213.63 108 VAL A N 1
ATOM 865 C CA . VAL A 1 108 ? 6.717 16.049 94.395 1.00 208.60 108 VAL A CA 1
ATOM 866 C C . VAL A 1 108 ? 7.606 16.180 95.661 1.00 207.22 108 VAL A C 1
ATOM 867 O O . VAL A 1 108 ? 7.680 17.247 96.272 1.00 205.61 108 VAL A O 1
ATOM 871 N N . GLU A 1 109 ? 8.318 15.093 95.999 1.00 202.27 109 GLU A N 1
ATOM 872 C CA . GLU A 1 109 ? 9.171 15.084 97.165 1.00 193.84 109 GLU A CA 1
ATOM 873 C C . GLU A 1 109 ? 10.567 14.365 97.009 1.00 186.38 109 GLU A C 1
ATOM 874 O O . GLU A 1 109 ? 10.677 13.195 96.597 1.00 177.04 109 GLU A O 1
ATOM 880 N N . LEU A 1 110 ? 11.644 15.081 97.409 1.00 186.08 110 LEU A N 1
ATOM 881 C CA . LEU A 1 110 ? 12.993 14.511 97.322 1.00 184.16 110 LEU A CA 1
ATOM 882 C C . LEU A 1 110 ? 13.598 14.180 98.631 1.00 192.23 110 LEU A C 1
ATOM 883 O O . LEU A 1 110 ? 13.666 15.022 99.520 1.00 194.47 110 LEU A O 1
ATOM 888 N N . VAL A 1 111 ? 14.117 12.976 98.717 1.00 187.48 111 VAL A N 1
ATOM 889 C CA . VAL A 1 111 ? 14.776 12.516 99.919 1.00 186.37 111 VAL A CA 1
ATOM 890 C C . VAL A 1 111 ? 16.214 12.168 99.636 1.00 183.15 111 VAL A C 1
ATOM 891 O O . VAL A 1 111 ? 16.521 11.238 98.888 1.00 183.11 111 VAL A O 1
ATOM 895 N N . ILE A 1 112 ? 17.098 12.906 100.268 1.00 187.29 112 ILE A N 1
ATOM 896 C CA . ILE A 1 112 ? 18.525 12.735 100.101 1.00 181.94 112 ILE A CA 1
ATOM 897 C C . ILE A 1 112 ? 19.109 12.117 101.306 1.00 186.10 112 ILE A C 1
ATOM 898 O O . ILE A 1 112 ? 18.992 12.702 102.375 1.00 189.66 112 ILE A O 1
ATOM 903 N N . ARG A 1 113 ? 19.717 10.954 101.163 1.00 183.60 113 ARG A N 1
ATOM 904 C CA . ARG A 1 113 ? 20.264 10.263 102.310 1.00 193.90 113 ARG A CA 1
ATOM 905 C C . ARG A 1 113 ? 21.802 10.277 102.297 1.00 197.50 113 ARG A C 1
ATOM 906 O O . ARG A 1 113 ? 22.434 9.319 101.845 1.00 198.45 113 ARG A O 1
ATOM 914 N N . ILE A 1 114 ? 22.398 11.374 102.781 1.00 202.68 114 ILE A N 1
ATOM 915 C CA . ILE A 1 114 ? 23.855 11.546 102.794 1.00 202.08 114 ILE A CA 1
ATOM 916 C C . ILE A 1 114 ? 24.525 10.852 103.956 1.00 198.58 114 ILE A C 1
ATOM 917 O O . ILE A 1 114 ? 24.151 11.072 105.102 1.00 209.24 114 ILE A O 1
ATOM 922 N N . THR A 1 115 ? 25.544 10.031 103.676 1.00 200.21 115 THR A N 1
ATOM 923 C CA . THR A 1 115 ? 26.235 9.304 104.755 1.00 207.24 115 THR A CA 1
ATOM 924 C C . THR A 1 115 ? 27.743 9.684 104.961 1.00 214.30 115 THR A C 1
ATOM 925 O O . THR A 1 115 ? 28.519 9.712 103.987 1.00 216.46 115 THR A O 1
ATOM 929 N N . GLY A 1 116 ? 28.126 9.960 106.259 1.00 213.27 116 GLY A N 1
ATOM 930 C CA . GLY A 1 116 ? 29.516 10.205 106.740 1.00 211.04 116 GLY A CA 1
ATOM 931 C C . GLY A 1 116 ? 30.219 11.569 106.454 1.00 220.71 116 GLY A C 1
ATOM 932 O O . GLY A 1 116 ? 31.419 11.674 106.712 1.00 219.95 116 GLY A O 1
ATOM 933 N N . VAL A 1 117 ? 29.502 12.590 105.932 1.00 227.60 117 VAL A N 1
ATOM 934 C CA . VAL A 1 117 ? 30.129 13.885 105.502 1.00 230.83 117 VAL A CA 1
ATOM 935 C C . VAL A 1 117 ? 30.582 14.878 106.620 1.00 235.89 117 VAL A C 1
ATOM 936 O O . VAL A 1 117 ? 30.146 14.764 107.773 1.00 226.30 117 VAL A O 1
ATOM 940 N N . PRO A 1 118 ? 31.502 15.836 106.274 1.00 241.89 118 PRO A N 1
ATOM 941 C CA . PRO A 1 118 ? 32.096 16.907 107.098 1.00 239.60 118 PRO A CA 1
ATOM 942 C C . PRO A 1 118 ? 31.070 17.832 107.707 1.00 237.35 118 PRO A C 1
ATOM 943 O O . PRO A 1 118 ? 30.027 18.102 107.088 1.00 232.32 118 PRO A O 1
ATOM 947 N N . GLU A 1 119 ? 31.366 18.371 108.879 1.00 238.75 119 GLU A N 1
ATOM 948 C CA . GLU A 1 119 ? 30.476 19.333 109.514 1.00 244.14 119 GLU A CA 1
ATOM 949 C C . GLU A 1 119 ? 30.452 20.669 108.735 1.00 236.85 119 GLU A C 1
ATOM 950 O O . GLU A 1 119 ? 29.486 21.433 108.842 1.00 231.90 119 GLU A O 1
ATOM 956 N N . GLN A 1 120 ? 31.505 20.918 107.925 1.00 238.80 120 GLN A N 1
ATOM 957 C CA . GLN A 1 120 ? 31.596 22.094 107.044 1.00 239.83 120 GLN A CA 1
ATOM 958 C C . GLN A 1 120 ? 30.623 21.985 105.876 1.00 236.00 120 GLN A C 1
ATOM 959 O O . GLN A 1 120 ? 30.022 22.970 105.439 1.00 234.27 120 GLN A O 1
ATOM 965 N N . VAL A 1 121 ? 30.486 20.770 105.378 1.00 235.19 121 VAL A N 1
ATOM 966 C CA . VAL A 1 121 ? 29.538 20.484 104.328 1.00 234.43 121 VAL A CA 1
ATOM 967 C C . VAL A 1 121 ? 28.114 20.609 104.902 1.00 234.08 121 VAL A C 1
ATOM 968 O O . VAL A 1 121 ? 27.280 21.291 104.303 1.00 228.78 121 VAL A O 1
ATOM 972 N N . ARG A 1 122 ? 27.874 19.984 106.088 1.00 230.40 122 ARG A N 1
ATOM 973 C CA . ARG A 1 122 ? 26.563 20.008 106.780 1.00 225.75 122 ARG A CA 1
ATOM 974 C C . ARG A 1 122 ? 26.050 21.450 107.001 1.00 230.13 122 ARG A C 1
ATOM 975 O O . ARG A 1 122 ? 24.900 21.761 106.676 1.00 222.31 122 ARG A O 1
ATOM 983 N N . LYS A 1 123 ? 26.938 22.325 107.523 1.00 234.91 123 LYS A N 1
ATOM 984 C CA . LYS A 1 123 ? 26.614 23.728 107.755 1.00 229.93 123 LYS A CA 1
ATOM 985 C C . LYS A 1 123 ? 26.350 24.472 106.460 1.00 227.77 123 LYS A C 1
ATOM 986 O O . LYS A 1 123 ? 25.399 25.257 106.429 1.00 224.84 123 LYS A O 1
ATOM 992 N N . GLU A 1 124 ? 27.147 24.233 105.387 1.00 226.59 124 GLU A N 1
ATOM 993 C CA . GLU A 1 124 ? 26.906 24.932 104.124 1.00 228.69 124 GLU A CA 1
ATOM 994 C C . GLU A 1 124 ? 25.598 24.528 103.493 1.00 224.58 124 GLU A C 1
ATOM 995 O O . GLU A 1 124 ? 24.823 25.389 103.092 1.00 223.45 124 GLU A O 1
ATOM 1001 N N . LEU A 1 125 ? 25.343 23.219 103.434 1.00 221.37 125 LEU A N 1
ATOM 1002 C CA . LEU A 1 125 ? 24.126 22.717 102.847 1.00 220.00 125 LEU A CA 1
ATOM 1003 C C . LEU A 1 125 ? 22.936 23.161 103.613 1.00 220.14 125 LEU A C 1
ATOM 1004 O O . LEU A 1 125 ? 21.908 23.432 103.004 1.00 218.88 125 LEU A O 1
ATOM 1009 N N . ALA A 1 126 ? 23.098 23.255 104.954 1.00 224.67 126 ALA A N 1
ATOM 1010 C CA . ALA A 1 126 ? 22.076 23.763 105.845 1.00 222.53 126 ALA A CA 1
ATOM 1011 C C . ALA A 1 126 ? 21.762 25.174 105.448 1.00 228.52 126 ALA A C 1
ATOM 1012 O O . ALA A 1 126 ? 20.603 25.491 105.222 1.00 230.08 126 ALA A O 1
ATOM 1014 N N . LYS A 1 127 ? 22.797 26.000 105.317 1.00 227.21 127 LYS A N 1
ATOM 1015 C CA . LYS A 1 127 ? 22.624 27.394 104.914 1.00 225.07 127 LYS A CA 1
ATOM 1016 C C . LYS A 1 127 ? 21.999 27.537 103.543 1.00 226.59 127 LYS A C 1
ATOM 1017 O O . LYS A 1 127 ? 21.224 28.465 103.323 1.00 229.47 127 LYS A O 1
ATOM 1023 N N . GLU A 1 128 ? 22.318 26.616 102.640 1.00 224.69 128 GLU A N 1
ATOM 1024 C CA . GLU A 1 128 ? 21.747 26.624 101.301 1.00 225.93 128 GLU A CA 1
ATOM 1025 C C . GLU A 1 128 ? 20.276 26.198 101.330 1.00 229.43 128 GLU A C 1
ATOM 1026 O O . GLU A 1 128 ? 19.469 26.738 100.572 1.00 227.18 128 GLU A O 1
ATOM 1032 N N . ALA A 1 129 ? 19.944 25.247 102.243 1.00 228.93 129 ALA A N 1
ATOM 1033 C CA . ALA A 1 129 ? 18.569 24.781 102.501 1.00 228.77 129 ALA A CA 1
ATOM 1034 C C . ALA A 1 129 ? 17.757 25.885 103.207 1.00 229.45 129 ALA A C 1
ATOM 1035 O O . ALA A 1 129 ? 16.570 26.065 102.931 1.00 225.66 129 ALA A O 1
ATOM 1037 N N . GLU A 1 130 ? 18.428 26.622 104.113 1.00 229.64 130 GLU A N 1
ATOM 1038 C CA . GLU A 1 130 ? 17.820 27.749 104.822 1.00 231.08 130 GLU A CA 1
ATOM 1039 C C . GLU A 1 130 ? 17.475 28.833 103.783 1.00 230.91 130 GLU A C 1
ATOM 1040 O O . GLU A 1 130 ? 16.344 29.333 103.733 1.00 231.56 130 GLU A O 1
ATOM 1046 N N . ARG A 1 131 ? 18.451 29.131 102.926 1.00 233.13 131 ARG A N 1
ATOM 1047 C CA . ARG A 1 131 ? 18.345 30.128 101.879 1.00 234.66 131 ARG A CA 1
ATOM 1048 C C . ARG A 1 131 ? 17.227 29.856 100.877 1.00 232.48 131 ARG A C 1
ATOM 1049 O O . ARG A 1 131 ? 16.341 30.696 100.700 1.00 233.07 131 ARG A O 1
ATOM 1057 N N . LEU A 1 132 ? 17.280 28.693 100.220 1.00 231.18 132 LEU A N 1
ATOM 1058 C CA . LEU A 1 132 ? 16.297 28.336 99.187 1.00 242.96 132 LEU A CA 1
ATOM 1059 C C . LEU A 1 132 ? 14.862 28.271 99.725 1.00 242.36 132 LEU A C 1
ATOM 1060 O O . LEU A 1 132 ? 13.919 28.681 99.042 1.00 246.64 132 LEU A O 1
ATOM 1065 N N . ALA A 1 133 ? 14.698 27.787 100.954 1.00 239.61 133 ALA A N 1
ATOM 1066 C CA . ALA A 1 133 ? 13.379 27.746 101.551 1.00 240.42 133 ALA A CA 1
ATOM 1067 C C . ALA A 1 133 ? 12.750 29.118 101.508 1.00 243.88 133 ALA A C 1
ATOM 1068 O O . ALA A 1 133 ? 11.605 29.275 101.081 1.00 244.72 133 ALA A O 1
ATOM 1070 N N . LYS A 1 134 ? 13.533 30.111 101.958 1.00 242.47 134 LYS A N 1
ATOM 1071 C CA . LYS A 1 134 ? 13.106 31.503 102.046 1.00 243.55 134 LYS A CA 1
ATOM 1072 C C . LYS A 1 134 ? 12.942 32.236 100.706 1.00 245.43 134 LYS A C 1
ATOM 1073 O O . LYS A 1 134 ? 11.986 32.994 100.541 1.00 245.95 134 LYS A O 1
ATOM 1079 N N . GLU A 1 135 ? 13.862 32.038 99.755 1.00 245.16 135 GLU A N 1
ATOM 1080 C CA . GLU A 1 135 ? 13.725 32.734 98.465 1.00 250.36 135 GLU A CA 1
ATOM 1081 C C . GLU A 1 135 ? 12.520 32.273 97.681 1.00 251.12 135 GLU A C 1
ATOM 1082 O O . GLU A 1 135 ? 11.789 33.085 97.100 1.00 245.32 135 GLU A O 1
ATOM 1088 N N . PHE A 1 136 ? 12.325 30.956 97.651 1.00 253.14 136 PHE A N 1
ATOM 1089 C CA . PHE A 1 136 ? 11.268 30.357 96.858 1.00 257.28 136 PHE A CA 1
ATOM 1090 C C . PHE A 1 136 ? 10.005 30.073 97.668 1.00 253.52 136 PHE A C 1
ATOM 1091 O O . PHE A 1 136 ? 8.966 29.742 97.092 1.00 250.13 136 PHE A O 1
ATOM 1099 N N . ASN A 1 137 ? 10.068 30.282 98.983 1.00 252.81 137 ASN A N 1
ATOM 1100 C CA . ASN A 1 137 ? 8.890 30.165 99.832 1.00 252.29 137 ASN A CA 1
ATOM 1101 C C . ASN A 1 137 ? 8.274 28.746 99.778 1.00 253.33 137 ASN A C 1
ATOM 1102 O O . ASN A 1 137 ? 7.069 28.606 99.542 1.00 254.59 137 ASN A O 1
ATOM 1107 N N . ILE A 1 138 ? 9.111 27.697 99.967 1.00 249.91 138 ILE A N 1
ATOM 1108 C CA . ILE A 1 138 ? 8.581 26.314 99.916 1.00 247.59 138 ILE A CA 1
ATOM 1109 C C . ILE A 1 138 ? 9.017 25.381 101.078 1.00 244.29 138 ILE A C 1
ATOM 1110 O O . ILE A 1 138 ? 9.926 25.688 101.864 1.00 241.85 138 ILE A O 1
ATOM 1115 N N . THR A 1 139 ? 8.335 24.222 101.146 1.00 238.50 139 THR A N 1
ATOM 1116 C CA . THR A 1 139 ? 8.583 23.124 102.086 1.00 232.48 139 THR A CA 1
ATOM 1117 C C . THR A 1 139 ? 10.030 22.627 102.142 1.00 229.36 139 THR A C 1
ATOM 1118 O O . THR A 1 139 ? 10.437 21.797 101.321 1.00 230.75 139 THR A O 1
ATOM 1122 N N . VAL A 1 140 ? 10.804 23.076 103.114 1.00 225.89 140 VAL A N 1
ATOM 1123 C CA . VAL A 1 140 ? 12.173 22.575 103.208 1.00 222.08 140 VAL A CA 1
ATOM 1124 C C . VAL A 1 140 ? 12.530 22.175 104.600 1.00 207.19 140 VAL A C 1
ATOM 1125 O O . VAL A 1 140 ? 12.394 22.983 105.510 1.00 204.99 140 VAL A O 1
ATOM 1129 N N . THR A 1 141 ? 13.024 20.935 104.750 1.00 201.59 141 THR A N 1
ATOM 1130 C CA . THR A 1 141 ? 13.492 20.446 106.048 1.00 196.77 141 THR A CA 1
ATOM 1131 C C . THR A 1 141 ? 14.710 19.539 105.918 1.00 194.26 141 THR A C 1
ATOM 1132 O O . THR A 1 141 ? 15.045 19.072 104.846 1.00 195.61 141 THR A O 1
ATOM 1136 N N . TYR A 1 142 ? 15.390 19.336 107.042 1.00 188.13 142 TYR A N 1
ATOM 1137 C CA . TYR A 1 142 ? 16.540 18.450 107.059 1.00 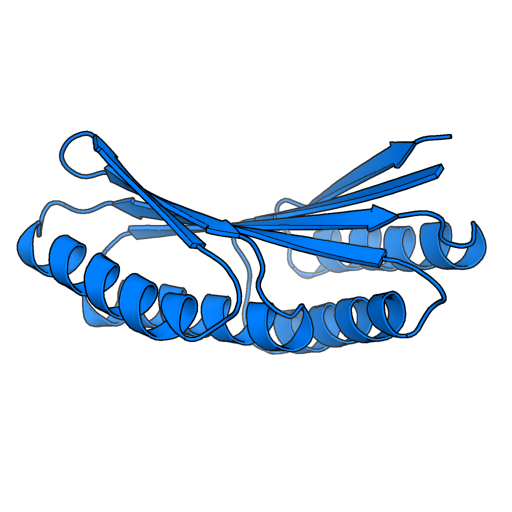191.02 142 TYR A CA 1
ATOM 1138 C C . TYR A 1 142 ? 16.778 17.816 108.461 1.00 192.80 142 TYR A C 1
ATOM 1139 O O . TYR A 1 142 ? 16.304 18.293 109.503 1.00 187.01 142 TYR A O 1
ATOM 1148 N N . THR A 1 143 ? 17.539 16.749 108.457 1.00 190.73 143 THR A N 1
ATOM 1149 C CA . THR A 1 143 ? 17.870 16.013 109.637 1.00 180.89 143 THR A CA 1
ATOM 1150 C C . THR A 1 143 ? 19.317 15.679 109.689 1.00 180.15 143 THR A C 1
ATOM 1151 O O . THR A 1 143 ? 19.892 15.271 108.696 1.00 187.57 143 THR A O 1
ATOM 1155 N N . ILE A 1 144 ? 19.915 15.809 110.872 1.00 192.56 144 ILE A N 1
ATOM 1156 C CA . ILE A 1 144 ? 21.310 15.410 111.024 1.00 180.74 144 ILE A CA 1
ATOM 1157 C C . ILE A 1 144 ? 21.453 14.417 112.148 1.00 187.83 144 ILE A C 1
ATOM 1158 O O . ILE A 1 144 ? 20.797 14.583 113.181 1.00 197.18 144 ILE A O 1
ATOM 1163 N N . ARG A 1 145 ? 22.279 13.360 111.963 1.00 194.00 145 ARG A N 1
ATOM 1164 C CA . ARG A 1 145 ? 22.555 12.317 113.028 1.00 200.95 145 ARG A CA 1
ATOM 1165 C C . ARG A 1 145 ? 24.051 12.222 113.363 1.00 203.58 145 ARG A C 1
ATOM 1166 O O . ARG A 1 145 ? 24.896 12.617 112.556 1.00 209.49 145 ARG A O 1
ATOM 1174 N N . LEU A 1 146 ? 24.360 11.713 114.570 1.00 209.31 146 LEU A N 1
ATOM 1175 C CA . LEU A 1 146 ? 25.743 11.619 115.101 1.00 219.03 146 LEU A CA 1
ATOM 1176 C C . LEU A 1 146 ? 25.960 10.379 116.019 1.00 214.85 146 LEU A C 1
ATOM 1177 O O . LEU A 1 146 ? 26.062 9.236 115.576 1.00 211.44 146 LEU A O 1
#

Secondary structure (DSSP, 8-state):
-EEEEEEESPPPTHHHHHHHHHHHHHHHTTSEEEEEEEEEEE-S-HHHHHHHHHHHHHHHHTSSSEEEEEE-SSEEEEEEES--HHHHHHHHHHHHHHHHHTT-EEEEEEEEEEES--HHHHHHHHHHHHHHHHHHT-EEEEEEE-

Radius of gyration: 15.73 Å; Cα contacts (8 Å, |Δi|>4): 240; chains: 1; bounding box: 44×33×36 Å

Nearest PDB structures (foldseek):
  5cw9-assembly1_A  TM=1.007E+00  e=6.444E-32  synthetic construct
  4kyz-assembly1_A  TM=6.686E-01  e=5.378E-13  synthetic construct
  4rjv-assembly2_C  TM=9.183E-01  e=6.962E-09  synthetic construct
  6wxp-assembly2_D  TM=7.976E-01  e=3.754E-09  synthetic construct
  2kl8-assembly1_A  TM=5.412E-01  e=1.135E-10  synthetic construct

Foldseek 3Di:
DKKKKKFKDDDDDVLLVLVLVLLVVQVPFPWDKWKKKKKKWFDPPVVLVVVLVVVLQVVLVVAPWHKDWDDPPRMIMIMTTRDDRSCVSVSVVVSVVSCVVSVIDMMIMMMIIIPDGDVVSVVVVVVSQVVSCVVVVGDIDMDDDD

Solvent-accessible surface area: 8229 Å² total; per-residue (Å²): 141,32,0,14,7,120,2,78,38,20,40,100,100,71,0,21,107,26,4,58,58,12,20,89,66,5,97,158,78,94,34,79,26,70,8,29,0,17,0,63,0,155,16,125,75,80,120,6,2,90,133,0,22,130,58,1,48,130,34,1,147,157,54,105,13,88,30,77,123,76,84,120,53,57,52,4,37,1,101,3,58,45,6,54,14,62,43,3,2,68,8,1,68,57,2,72,101,6,19,157,102,48,127,21,86,38,56,12,14,2,28,15,91,1,63,50,4,60,109,113,16,16,135,68,4,8,106,45,1,92,94,0,23,166,100,50,127,32,81,34,65,83,57,70,112,160